Protein AF-A0A7S4MBJ9-F1 (afdb_monomer_lite)

Organism: NCBI:txid1487602

pLDDT: mean 71.85, std 13.52, range [35.34, 87.56]

Foldseek 3Di:
DPPVLVVVDPDPLRSVCVVCVVDDSPPPCPPPPPPLVQLVDLVSLLVLVVVLCVVVVPPAPVCVLVDDPVNCVVSVCVSNCVVDPHPVRSVCSNCVVHDDPQQQHLDHPDCQLVDLVSVLVNVVVVCVVQVPDALLSCLVDDPVNCVNSNCVVVCVVAPHPLRSCCVSCVVHDNDPVVSPDD

Secondary structure (DSSP, 8-state):
-TTTGGGSSSSHHHHHHHH-TTS--TT--------TTGGGSHHHHHHHHHHHHHHHT--SGGGGGG--HHHHHHTT-HHHHTTSSSHHHHHHHH-TTS---GGG-SSPPTTGGGSHHHHHHHHHHHHHHTT--STTGGGG--HHHHIIIIIHHHHTTSSSHHHHHHHH-TTS---SSGGG--

Radius of gyration: 25.6 Å; chains: 1; bounding box: 44×42×81 Å

Sequence (182 aa):
GGGCILQQYSSLASALQSIYPEHSWEQVSIRTRTPSEHWKDVGNQRALFDQIARKFQISDPQEWRQVTYKQLTDAGAWPVLKLYPSIFSCLERIYPEMDWDISTRSQVPKNYWKDPSNQRAFLDKFAMKYDIKEPCDWSSITYKQIATEGGQSILQQFPSLFAALRALYPKREWDVNTARSK

Structure (mmCIF, N/CA/C/O backbone):
data_AF-A0A7S4MBJ9-F1
#
_entry.id   AF-A0A7S4MBJ9-F1
#
loop_
_atom_site.group_PDB
_atom_site.id
_atom_site.type_symbol
_atom_site.label_atom_id
_atom_site.label_alt_id
_atom_site.label_comp_id
_atom_site.label_asym_id
_atom_site.label_entity_id
_atom_site.label_seq_id
_atom_site.pdbx_PDB_ins_code
_atom_site.Cartn_x
_atom_site.Cartn_y
_atom_site.Cartn_z
_atom_site.occupancy
_atom_site.B_iso_or_equiv
_atom_site.auth_seq_id
_atom_site.auth_comp_id
_atom_site.auth_asym_id
_atom_site.auth_atom_id
_atom_site.pdbx_PDB_model_num
ATOM 1 N N . GLY A 1 1 ? -4.972 11.865 47.812 1.00 37.75 1 GLY A N 1
ATOM 2 C CA . GLY A 1 1 ? -5.007 10.979 46.632 1.00 37.75 1 GLY A CA 1
ATOM 3 C C . GLY A 1 1 ? -6.442 10.824 46.174 1.00 37.75 1 GLY A C 1
ATOM 4 O O . GLY A 1 1 ? -7.270 10.435 46.982 1.00 37.75 1 GLY A O 1
ATOM 5 N N . GLY A 1 2 ? -6.756 11.176 44.924 1.00 41.03 2 GLY A N 1
ATOM 6 C CA . GLY A 1 2 ? -8.132 11.314 44.406 1.00 41.03 2 GLY A CA 1
ATOM 7 C C . GLY A 1 2 ? -8.909 10.016 44.131 1.00 41.03 2 GLY A C 1
ATOM 8 O O . GLY A 1 2 ? -9.934 10.065 43.464 1.00 41.03 2 GLY A O 1
ATOM 9 N N . GLY A 1 3 ? -8.441 8.861 44.617 1.00 43.78 3 GLY A N 1
ATOM 10 C CA . GLY A 1 3 ? -9.051 7.555 44.331 1.00 43.78 3 GLY A CA 1
ATOM 11 C C . GLY A 1 3 ? -10.359 7.273 45.080 1.00 43.78 3 GLY A C 1
ATOM 12 O O . GLY A 1 3 ? -11.212 6.570 44.549 1.00 43.78 3 GLY A O 1
ATOM 13 N N . CYS A 1 4 ? -10.561 7.842 46.275 1.00 53.56 4 CYS A N 1
ATOM 14 C CA . CYS A 1 4 ? -11.750 7.552 47.094 1.00 53.56 4 CYS A CA 1
ATOM 15 C C . CYS A 1 4 ? -13.027 8.259 46.612 1.00 53.56 4 CYS A C 1
ATOM 17 O O . CYS A 1 4 ? -14.122 7.764 46.853 1.00 53.56 4 CYS A O 1
ATOM 19 N N . ILE A 1 5 ? -12.906 9.389 45.905 1.00 53.16 5 ILE A N 1
ATOM 20 C CA . ILE A 1 5 ? -14.066 10.166 45.432 1.00 53.16 5 ILE A CA 1
ATOM 21 C C . ILE A 1 5 ? -14.786 9.426 44.294 1.00 53.16 5 ILE A C 1
ATOM 23 O O . ILE A 1 5 ? -16.006 9.473 44.200 1.00 53.16 5 ILE A O 1
ATOM 27 N N . LEU A 1 6 ? -14.058 8.659 43.478 1.00 50.09 6 LEU A N 1
ATOM 28 C CA . LEU A 1 6 ? -14.623 7.921 42.343 1.00 50.09 6 LEU A CA 1
ATOM 29 C C . LEU A 1 6 ? -15.368 6.633 42.730 1.00 50.09 6 LEU A C 1
ATOM 31 O O . LEU A 1 6 ? -15.978 6.025 41.860 1.00 50.09 6 LEU A O 1
ATOM 35 N N . GLN A 1 7 ? -15.349 6.211 44.001 1.00 57.22 7 GLN A N 1
ATOM 36 C CA . GLN A 1 7 ? -16.149 5.062 44.453 1.00 57.22 7 GLN A CA 1
ATOM 37 C C . GLN A 1 7 ? -17.605 5.417 44.786 1.00 57.22 7 GLN A C 1
ATOM 39 O O . GLN A 1 7 ? -18.440 4.520 44.849 1.00 57.22 7 GLN A O 1
ATOM 44 N N . GLN A 1 8 ? -17.921 6.700 44.988 1.00 55.59 8 GLN A N 1
ATOM 45 C CA . GLN A 1 8 ? -19.278 7.151 45.325 1.00 55.59 8 GLN A CA 1
ATOM 46 C C . GLN A 1 8 ? -20.132 7.503 44.099 1.00 55.59 8 GLN A C 1
ATOM 48 O O . GLN A 1 8 ? -21.339 7.685 44.231 1.00 55.59 8 GLN A O 1
ATOM 53 N N . TYR A 1 9 ? -19.532 7.578 42.908 1.00 53.91 9 TYR A N 1
ATOM 54 C CA . TYR A 1 9 ? -20.209 7.991 41.679 1.00 53.91 9 TYR A CA 1
ATOM 55 C C . TYR A 1 9 ? -20.035 6.930 40.589 1.00 53.91 9 TYR A C 1
ATOM 57 O O . TYR A 1 9 ? -18.943 6.409 40.382 1.00 53.91 9 TYR A O 1
ATOM 65 N N . SER A 1 10 ? -21.113 6.628 39.861 1.00 5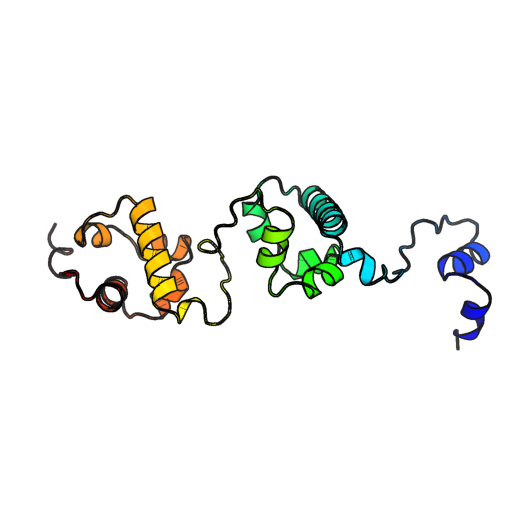4.06 10 SER A N 1
ATOM 66 C CA . SER A 1 10 ? -21.151 5.599 38.806 1.00 54.06 10 SER A CA 1
ATOM 67 C C . SER A 1 10 ? -20.276 5.925 37.589 1.00 54.06 10 SER A C 1
ATOM 69 O O . SER A 1 10 ? -19.926 5.040 36.810 1.00 54.06 10 SER A O 1
ATOM 71 N N . SER A 1 11 ? -19.905 7.194 37.415 1.00 60.00 11 SER A N 1
ATOM 72 C CA . SER A 1 11 ? -18.991 7.650 36.374 1.00 60.00 11 SER A CA 1
ATOM 73 C C . SER A 1 11 ? -18.326 8.967 36.769 1.00 60.00 11 SER A C 1
ATOM 75 O O . SER A 1 11 ? -18.852 9.736 37.576 1.00 60.00 11 SER A O 1
ATOM 77 N N . LEU A 1 12 ? -17.187 9.268 36.138 1.00 59.31 12 LEU A N 1
ATOM 78 C CA . LEU A 1 12 ? -16.514 10.562 36.283 1.00 59.31 12 LEU A CA 1
ATOM 79 C C . LEU A 1 12 ? -17.427 11.732 35.857 1.00 59.31 12 LEU A C 1
ATOM 81 O O . LEU A 1 12 ? -17.322 12.814 36.417 1.00 59.31 12 LEU A O 1
ATOM 85 N N . ALA A 1 13 ? -18.357 11.506 34.924 1.00 56.88 13 ALA A N 1
ATOM 86 C CA . ALA A 1 13 ? -19.292 12.523 34.439 1.00 56.88 13 ALA A CA 1
ATOM 87 C C . ALA A 1 13 ? -20.317 12.836 35.519 1.00 56.88 13 ALA A C 1
ATOM 89 O O . ALA A 1 13 ? -20.593 14.000 35.769 1.00 56.88 13 ALA A O 1
ATOM 90 N N . SER A 1 14 ? -20.799 11.809 36.223 1.00 60.12 14 SER A N 1
ATOM 91 C CA . SER A 1 14 ? -21.705 11.986 37.360 1.00 60.12 14 SER A CA 1
ATOM 92 C C . SER A 1 14 ? -21.029 12.756 38.498 1.00 60.12 14 SER A C 1
ATOM 94 O O . SER A 1 14 ? -21.646 13.634 39.091 1.00 60.12 14 SER A O 1
ATOM 96 N N . ALA A 1 15 ? -19.743 12.484 38.757 1.00 60.00 15 ALA A N 1
ATOM 97 C CA . ALA A 1 15 ? -18.962 13.212 39.758 1.00 60.00 15 ALA A CA 1
ATOM 98 C C . ALA A 1 15 ? -18.697 14.681 39.364 1.00 60.00 15 ALA A C 1
ATOM 100 O O . ALA A 1 15 ? -18.691 15.565 40.216 1.00 60.00 15 ALA A O 1
ATOM 101 N N . LEU A 1 16 ? -18.480 14.967 38.076 1.00 57.25 16 LEU A N 1
ATOM 102 C CA . LEU A 1 16 ? -18.282 16.337 37.585 1.00 57.25 16 LEU A CA 1
ATOM 103 C C . LEU A 1 16 ? -19.598 17.123 37.536 1.00 57.25 16 LEU A C 1
ATOM 105 O O . LEU A 1 16 ? -19.617 18.284 37.938 1.00 57.25 16 LEU A O 1
ATOM 109 N N . GLN A 1 17 ? -20.700 16.475 37.151 1.00 65.19 17 GLN A N 1
ATOM 110 C CA . GLN A 1 17 ? -22.044 17.055 37.168 1.00 65.19 17 GLN A CA 1
ATOM 111 C C . GLN A 1 17 ? -22.486 17.432 38.588 1.00 65.19 17 GLN A C 1
ATOM 113 O O . GLN A 1 17 ? -23.140 18.456 38.765 1.00 65.19 17 GLN A O 1
ATOM 118 N N . SER A 1 18 ? -22.107 16.653 39.609 1.00 60.34 18 SER A N 1
ATOM 119 C CA . SER A 1 18 ? -22.429 16.988 41.001 1.00 60.34 18 SER A CA 1
ATOM 120 C C . SER A 1 18 ? -21.626 18.171 41.548 1.00 60.34 18 SER A C 1
ATOM 122 O O . SER A 1 18 ? -22.100 18.855 42.448 1.00 60.34 18 SER A O 1
ATOM 124 N N . ILE A 1 19 ? -20.411 18.410 41.039 1.00 61.34 19 ILE A N 1
ATOM 125 C CA . ILE A 1 19 ? -19.534 19.499 41.510 1.00 61.34 19 ILE A CA 1
ATOM 126 C C . ILE A 1 19 ? -19.784 20.791 40.715 1.00 61.34 19 ILE A C 1
ATOM 128 O O . ILE A 1 19 ? -19.694 21.883 41.270 1.00 61.34 19 ILE A O 1
ATOM 132 N N . TYR A 1 20 ? -20.134 20.674 39.433 1.00 55.41 20 TYR A N 1
ATOM 133 C CA . TYR A 1 20 ? -20.372 21.802 38.533 1.00 55.41 20 TYR A CA 1
ATOM 134 C C . TYR A 1 20 ? -21.695 21.621 37.767 1.00 55.41 20 TYR A C 1
ATOM 136 O O . TYR A 1 20 ? -21.665 21.344 36.564 1.00 55.41 20 TYR A O 1
ATOM 144 N N . PRO A 1 21 ? -22.852 21.785 38.441 1.00 61.09 21 PRO A N 1
ATOM 145 C CA . PRO A 1 21 ? -24.173 21.546 37.853 1.00 61.09 21 PRO A CA 1
ATOM 146 C C . PRO A 1 21 ? -24.541 22.542 36.744 1.00 61.09 21 PRO A C 1
ATOM 148 O O . PRO A 1 21 ? -25.356 22.224 35.885 1.00 61.09 21 PRO A O 1
ATOM 151 N N . GLU A 1 22 ? -23.897 23.712 36.728 1.00 57.44 22 GLU A N 1
ATOM 152 C CA . GLU A 1 22 ? -24.077 24.773 35.725 1.00 57.44 22 GLU A CA 1
ATOM 153 C C . GLU A 1 22 ? -23.510 24.412 34.335 1.00 57.44 22 GLU A C 1
ATOM 155 O O . GLU A 1 22 ? -23.737 25.126 33.362 1.00 57.44 22 GLU A O 1
ATOM 160 N N . HIS A 1 23 ? -22.726 23.334 34.227 1.00 48.81 23 HIS A N 1
ATOM 161 C CA . HIS A 1 23 ? -22.137 22.865 32.969 1.00 48.81 23 HIS A CA 1
ATOM 162 C C . HIS A 1 23 ? -22.798 21.542 32.542 1.00 48.81 23 HIS A C 1
ATOM 164 O O . HIS A 1 23 ? -23.036 20.665 33.370 1.00 48.81 23 HIS A O 1
ATOM 170 N N . SER A 1 24 ? -23.098 21.385 31.245 1.00 53.44 24 SER A N 1
ATOM 171 C CA . SER A 1 24 ? -23.650 20.137 30.694 1.00 53.44 24 SER A CA 1
ATOM 172 C C . SER A 1 24 ? -22.518 19.156 30.393 1.00 53.44 24 SER A C 1
ATOM 174 O O . SER A 1 24 ? -21.766 19.327 29.429 1.00 53.44 24 SER A O 1
ATOM 176 N N . TRP A 1 25 ? -22.377 18.131 31.237 1.00 57.97 25 TRP A N 1
ATOM 177 C CA . TRP A 1 25 ? -21.309 17.132 31.135 1.00 57.97 25 TRP A CA 1
ATOM 178 C C . TRP A 1 25 ? -21.691 15.896 30.297 1.00 57.97 25 TRP A C 1
ATOM 180 O O . TRP A 1 25 ? -20.885 14.970 30.191 1.00 57.97 25 TRP A O 1
ATOM 190 N N . GLU A 1 26 ? -22.862 15.883 29.641 1.00 52.47 26 GLU A N 1
ATOM 191 C CA . GLU A 1 26 ? -23.327 14.766 28.790 1.00 52.47 26 GLU A CA 1
ATOM 192 C C . GLU A 1 26 ? -22.387 14.462 27.609 1.00 52.47 26 GLU A C 1
ATOM 194 O O . GLU A 1 26 ? -22.376 13.348 27.087 1.00 52.47 26 GLU A O 1
ATOM 199 N N . GLN A 1 27 ? -21.555 15.429 27.207 1.00 44.66 27 GLN A N 1
ATOM 200 C CA . GLN A 1 27 ? -20.615 15.283 26.091 1.00 44.66 27 GLN A CA 1
ATOM 201 C C . GLN A 1 27 ? -19.177 14.961 26.497 1.00 44.66 27 GLN A C 1
ATOM 203 O O . GLN A 1 27 ? -18.313 14.804 25.627 1.00 44.66 27 GLN A O 1
ATOM 208 N N . VAL A 1 28 ? -18.878 14.823 27.793 1.00 45.09 28 VAL A N 1
ATOM 209 C CA . VAL A 1 28 ? -17.558 14.322 28.171 1.00 45.09 28 VAL A CA 1
ATOM 210 C C . VAL A 1 28 ? -17.532 12.833 27.881 1.00 45.09 28 VAL A C 1
ATOM 212 O O . VAL A 1 28 ? -18.009 12.014 28.663 1.00 45.09 28 VAL A O 1
ATOM 215 N N . SER A 1 29 ? -16.956 12.499 26.723 1.00 43.88 29 SER A N 1
ATOM 216 C CA . SER A 1 29 ? -16.585 11.146 26.316 1.00 43.88 29 SER A CA 1
ATOM 217 C C . SER A 1 29 ? -15.545 10.580 27.284 1.00 43.88 29 SER A C 1
ATOM 219 O O . SER A 1 29 ? -14.354 10.436 27.006 1.00 43.88 29 SER A O 1
ATOM 221 N N . ILE A 1 30 ? -16.001 10.233 28.481 1.00 45.03 30 ILE A N 1
ATOM 222 C CA . ILE A 1 30 ? -15.293 9.293 29.328 1.00 45.03 30 ILE A CA 1
ATOM 223 C C . ILE A 1 30 ? -15.225 8.049 28.479 1.00 45.03 30 ILE A C 1
ATOM 225 O O . ILE A 1 30 ? -16.262 7.520 28.087 1.00 45.03 30 ILE A O 1
ATOM 229 N N . ARG A 1 31 ? -14.000 7.658 28.129 1.00 44.50 31 ARG A N 1
ATOM 230 C CA . ARG A 1 31 ? -13.670 6.464 27.358 1.00 44.50 31 ARG A CA 1
ATOM 231 C C . ARG A 1 31 ? -14.229 5.237 28.077 1.00 44.50 31 ARG A C 1
ATOM 233 O O . ARG A 1 31 ? -13.500 4.510 28.750 1.00 44.50 31 ARG A O 1
ATOM 240 N N . THR A 1 32 ? -15.531 5.017 27.969 1.00 45.22 32 THR A N 1
ATOM 241 C CA . THR A 1 32 ? -16.176 3.763 28.292 1.00 45.22 32 THR A CA 1
ATOM 242 C C . THR A 1 32 ? -15.569 2.788 27.305 1.00 45.22 32 THR A C 1
ATOM 244 O O . THR A 1 32 ? -15.691 2.930 26.091 1.00 45.22 32 THR A O 1
ATOM 247 N N . ARG A 1 33 ? -14.764 1.861 27.824 1.00 48.53 33 ARG A N 1
ATOM 248 C CA . ARG A 1 33 ? -14.229 0.753 27.038 1.00 48.53 33 ARG A CA 1
ATOM 249 C C . ARG A 1 33 ? -15.429 0.052 26.411 1.00 48.53 33 ARG A C 1
ATOM 251 O O . ARG A 1 33 ? -16.114 -0.696 27.102 1.00 48.53 33 ARG A O 1
ATOM 258 N N . THR A 1 34 ? -15.696 0.316 25.133 1.00 56.34 34 THR A N 1
ATOM 259 C CA . THR A 1 34 ? -16.685 -0.442 24.374 1.00 56.34 34 THR A CA 1
ATOM 260 C C . THR A 1 34 ? -16.322 -1.921 24.536 1.00 56.34 34 THR A C 1
ATOM 262 O O . THR A 1 34 ? -15.147 -2.261 24.338 1.00 56.34 34 THR A O 1
ATOM 265 N N . PRO A 1 35 ? -17.259 -2.788 24.963 1.00 56.06 35 PRO A N 1
ATOM 266 C CA . PRO A 1 35 ? -16.959 -4.187 25.233 1.00 56.06 35 PRO A CA 1
ATOM 267 C C . PRO A 1 35 ? -16.263 -4.828 24.032 1.00 56.06 35 PRO A C 1
ATOM 269 O O . PRO A 1 35 ? -16.675 -4.618 22.895 1.00 56.06 35 PRO A O 1
ATOM 272 N N . SER A 1 36 ? -15.214 -5.620 24.269 1.00 55.72 36 SER A N 1
ATOM 273 C CA . SER A 1 36 ? -14.428 -6.239 23.188 1.00 55.72 36 SER A CA 1
ATOM 274 C C . SER A 1 36 ? -15.275 -7.094 22.234 1.00 55.72 36 SER A C 1
ATOM 276 O O . SER A 1 36 ? -14.882 -7.286 21.088 1.00 55.72 36 SER A O 1
ATOM 278 N N . GLU A 1 37 ? -16.412 -7.608 22.707 1.00 64.94 37 GLU A N 1
ATOM 279 C CA . GLU A 1 37 ? -17.396 -8.378 21.935 1.00 64.94 37 GLU A CA 1
ATOM 280 C C . GLU A 1 37 ? -18.109 -7.524 20.875 1.00 64.94 37 GLU A C 1
ATOM 282 O O . GLU A 1 37 ? -18.404 -8.015 19.792 1.00 64.94 37 GLU A O 1
ATOM 287 N N . HIS A 1 38 ? -18.326 -6.232 21.145 1.00 67.31 38 HIS A N 1
ATOM 288 C CA . HIS A 1 38 ? -19.068 -5.323 20.266 1.00 67.31 38 HIS A CA 1
ATOM 289 C C . HIS A 1 38 ? -18.425 -5.193 18.878 1.00 67.31 38 HIS A C 1
ATOM 291 O O . HIS A 1 38 ? -19.120 -5.118 17.868 1.00 67.31 38 HIS A O 1
ATOM 297 N N . TRP A 1 39 ? -17.090 -5.223 18.831 1.00 68.62 39 TRP A N 1
ATOM 298 C CA . TRP A 1 39 ? -16.309 -5.103 17.600 1.00 68.62 39 TRP A CA 1
ATOM 299 C C . TRP A 1 39 ? -16.100 -6.430 16.868 1.00 68.62 39 TRP A C 1
ATOM 301 O O . TRP A 1 39 ? -15.481 -6.427 15.810 1.00 68.62 39 TRP A O 1
ATOM 311 N N . LYS A 1 40 ? -16.593 -7.560 17.395 1.00 72.31 40 LYS A N 1
ATOM 312 C CA . LYS A 1 40 ? -16.593 -8.836 16.658 1.00 72.31 40 LYS A CA 1
ATOM 313 C C . LYS A 1 40 ? -17.649 -8.860 15.550 1.00 72.31 40 LYS A C 1
ATOM 315 O O . LYS A 1 40 ? -17.498 -9.613 14.593 1.00 72.31 40 LYS A O 1
ATOM 320 N N . ASP A 1 41 ? -18.693 -8.045 15.679 1.00 74.06 41 ASP A N 1
ATOM 321 C CA . ASP A 1 41 ? -19.746 -7.907 14.679 1.00 74.06 41 ASP A CA 1
ATOM 322 C C . ASP A 1 41 ? -19.294 -6.982 13.537 1.00 74.06 41 ASP A C 1
ATOM 324 O O . ASP A 1 41 ? -18.963 -5.813 13.756 1.00 74.06 41 ASP A O 1
ATOM 328 N N . VAL A 1 42 ? -19.303 -7.504 12.309 1.00 78.00 42 VAL A N 1
ATOM 329 C CA . VAL A 1 42 ? -18.907 -6.771 11.096 1.00 78.00 42 VAL A CA 1
ATOM 330 C C . VAL A 1 42 ? -19.843 -5.588 10.816 1.00 78.00 42 VAL A C 1
ATOM 332 O O . VAL A 1 42 ? -19.391 -4.565 10.309 1.00 78.00 42 VAL A O 1
ATOM 335 N N . GLY A 1 43 ? -21.122 -5.664 11.195 1.00 73.19 43 GLY A N 1
ATOM 336 C CA . GLY A 1 43 ? -22.073 -4.561 11.058 1.00 73.19 43 GLY A CA 1
ATOM 337 C C . GLY A 1 43 ? -21.690 -3.346 11.906 1.00 73.19 43 GLY A C 1
ATOM 338 O O . GLY A 1 43 ? -21.725 -2.215 11.422 1.00 73.19 43 GLY A O 1
ATOM 339 N N . ASN A 1 44 ? -21.221 -3.571 13.137 1.00 74.75 44 ASN A N 1
ATOM 340 C CA . ASN A 1 44 ? -20.740 -2.493 14.010 1.00 74.75 44 ASN A CA 1
ATOM 341 C C . ASN A 1 44 ? -19.425 -1.894 13.497 1.00 74.75 44 ASN A C 1
ATOM 343 O O . ASN A 1 44 ? -19.220 -0.681 13.558 1.00 74.75 44 ASN A O 1
ATOM 347 N N . GLN A 1 45 ? -18.540 -2.734 12.952 1.00 81.69 45 GLN A N 1
ATOM 348 C CA . GLN A 1 45 ? -17.322 -2.263 12.293 1.00 81.69 45 GLN A CA 1
ATOM 349 C C . GLN A 1 45 ? -17.657 -1.382 11.084 1.00 81.69 45 GLN A C 1
ATOM 351 O O . GLN A 1 45 ? -17.078 -0.307 10.934 1.00 81.69 45 GLN A O 1
ATOM 356 N N . ARG A 1 46 ? -18.631 -1.798 10.264 1.00 81.44 46 ARG A N 1
ATOM 357 C CA . ARG A 1 46 ? -19.106 -1.034 9.108 1.00 81.44 46 ARG A CA 1
ATOM 358 C C . ARG A 1 46 ? -19.683 0.313 9.508 1.00 81.44 46 ARG A C 1
ATOM 360 O O . ARG A 1 46 ? -19.268 1.319 8.953 1.00 81.44 46 ARG A O 1
ATOM 367 N N . ALA A 1 47 ? -20.538 0.361 10.527 1.00 76.38 47 ALA A N 1
ATOM 368 C CA . ALA A 1 47 ? -21.100 1.618 11.019 1.00 76.38 47 ALA A CA 1
ATOM 369 C C . ALA A 1 47 ? -20.016 2.614 11.480 1.00 76.38 47 ALA A C 1
ATOM 371 O O . ALA A 1 47 ? -20.103 3.810 11.189 1.00 76.38 47 ALA A O 1
ATOM 372 N N . LEU A 1 48 ? -18.967 2.127 12.156 1.00 80.50 48 LEU A N 1
ATOM 373 C CA . LEU A 1 48 ? -17.826 2.957 12.545 1.00 80.50 48 LEU A CA 1
ATOM 374 C C . LEU A 1 48 ? -17.060 3.472 11.320 1.00 80.50 48 LEU A C 1
ATOM 376 O O . LEU A 1 48 ? -16.750 4.660 11.244 1.00 80.50 48 LEU A O 1
ATOM 380 N N . PHE A 1 49 ? -16.754 2.599 10.360 1.00 82.00 49 PHE A N 1
ATOM 381 C CA . PHE A 1 49 ? -16.032 2.992 9.151 1.00 82.00 49 PHE A CA 1
ATOM 382 C C . PHE A 1 49 ? -16.862 3.920 8.251 1.00 82.00 49 PHE A C 1
ATOM 384 O O . PHE A 1 49 ? -16.298 4.860 7.705 1.00 82.00 49 PHE A O 1
ATOM 391 N N . ASP A 1 50 ? -18.187 3.781 8.204 1.00 80.31 50 ASP A N 1
ATOM 392 C CA . ASP A 1 50 ? -19.084 4.719 7.518 1.00 80.31 50 ASP A CA 1
ATOM 393 C C . ASP A 1 50 ? -19.074 6.101 8.193 1.00 80.31 50 ASP A C 1
ATOM 395 O O . ASP A 1 50 ? -19.076 7.138 7.524 1.00 80.31 50 ASP A O 1
ATOM 399 N N . GLN A 1 51 ? -19.015 6.151 9.528 1.00 77.44 51 GLN A N 1
ATOM 400 C CA . GLN A 1 51 ? -18.870 7.410 10.263 1.00 77.44 51 GLN A CA 1
ATOM 401 C C . GLN A 1 51 ? -17.514 8.072 9.978 1.00 77.44 51 GLN A C 1
ATOM 403 O O . GLN A 1 51 ? -17.441 9.289 9.785 1.00 77.44 51 GLN A O 1
ATOM 408 N N . ILE A 1 52 ? -16.444 7.276 9.933 1.00 81.88 52 ILE A N 1
ATOM 409 C CA . ILE A 1 52 ? -15.099 7.733 9.572 1.00 81.88 52 ILE A CA 1
ATOM 410 C C . ILE A 1 52 ? -15.097 8.246 8.129 1.00 81.88 52 ILE A C 1
ATOM 412 O O . ILE A 1 52 ? -14.617 9.354 7.895 1.00 81.88 52 ILE A O 1
ATOM 416 N N . ALA A 1 53 ? -15.703 7.517 7.191 1.00 82.62 53 ALA A N 1
ATOM 417 C CA . ALA A 1 53 ? -15.822 7.924 5.796 1.00 82.62 53 ALA A CA 1
ATOM 418 C C . ALA A 1 53 ? -16.489 9.296 5.678 1.00 82.62 53 ALA A C 1
ATOM 420 O O . ALA A 1 53 ? -15.926 10.205 5.078 1.00 82.62 53 ALA A O 1
ATOM 421 N N . ARG A 1 54 ? -17.625 9.501 6.359 1.00 78.50 54 ARG A N 1
ATOM 422 C CA . ARG A 1 54 ? -18.315 10.802 6.398 1.00 78.50 54 ARG A CA 1
ATOM 423 C C . ARG A 1 54 ? -17.442 11.912 6.979 1.00 78.50 54 ARG A C 1
ATOM 425 O O . ARG A 1 54 ? -17.437 13.020 6.453 1.00 78.50 54 ARG A O 1
ATOM 432 N N . LYS A 1 55 ? -16.695 11.626 8.049 1.00 77.56 55 LYS A N 1
ATOM 433 C CA . LYS A 1 55 ? -15.813 12.604 8.705 1.00 77.56 55 LYS A CA 1
ATOM 434 C C . LYS A 1 55 ? -14.656 13.042 7.806 1.00 77.56 55 LYS A C 1
ATOM 436 O O . LYS A 1 55 ? -14.279 14.209 7.837 1.00 77.56 55 LYS A O 1
ATOM 441 N N . PHE A 1 56 ? -14.104 12.117 7.027 1.00 76.19 56 PHE A N 1
ATOM 442 C CA . PHE A 1 56 ? -13.013 12.382 6.088 1.00 76.19 56 PHE A CA 1
ATOM 443 C C . PHE A 1 56 ? -13.500 12.689 4.663 1.00 76.19 56 PHE A C 1
ATOM 445 O O . PHE A 1 56 ? -12.670 12.857 3.779 1.00 76.19 56 PHE A O 1
ATOM 452 N N . GLN A 1 57 ? -14.821 12.792 4.455 1.00 80.94 57 GLN A N 1
ATOM 453 C CA . GLN A 1 57 ? -15.467 13.004 3.152 1.00 80.94 57 GLN A CA 1
ATOM 454 C C . GLN A 1 57 ? -15.053 11.973 2.089 1.00 80.94 57 GLN A C 1
ATOM 456 O O . GLN A 1 57 ? -15.007 12.275 0.901 1.00 80.94 57 GLN A O 1
ATOM 461 N N . ILE A 1 58 ? -14.785 10.745 2.533 1.00 78.25 58 ILE A N 1
ATOM 462 C CA . ILE A 1 58 ? -14.377 9.639 1.676 1.00 78.25 58 ILE A CA 1
ATOM 463 C C . ILE A 1 58 ? -15.604 9.119 0.943 1.00 78.25 58 ILE A C 1
ATOM 465 O O . ILE A 1 58 ? -16.521 8.580 1.568 1.00 78.25 58 ILE A O 1
ATOM 469 N N . SER A 1 59 ? -15.612 9.296 -0.372 1.00 72.81 59 SER A N 1
ATOM 470 C CA . SER A 1 59 ? -16.703 8.842 -1.243 1.00 72.81 59 SER A CA 1
ATOM 471 C C . SER A 1 59 ? -16.286 7.650 -2.102 1.00 72.81 59 SER A C 1
ATOM 473 O O . SER A 1 59 ? -17.137 6.862 -2.512 1.00 72.81 59 SER A O 1
ATOM 475 N N . ASP A 1 60 ? -14.981 7.495 -2.337 1.00 72.12 60 ASP A N 1
ATOM 476 C CA . ASP A 1 60 ? -14.414 6.441 -3.173 1.00 72.12 60 ASP A CA 1
ATOM 477 C C . ASP A 1 60 ? -13.561 5.456 -2.336 1.00 72.12 60 ASP A C 1
ATOM 479 O O . ASP A 1 60 ? -12.780 5.884 -1.477 1.00 72.12 60 ASP A O 1
ATOM 483 N N . PRO A 1 61 ? -13.654 4.128 -2.566 1.00 68.56 61 PRO A N 1
ATOM 484 C CA . PRO A 1 61 ? -12.836 3.136 -1.856 1.00 68.56 61 PRO A CA 1
ATOM 485 C C . PRO A 1 61 ? -11.331 3.414 -1.964 1.00 68.56 61 PRO A C 1
ATOM 487 O O . PRO A 1 61 ? -10.554 3.153 -1.045 1.00 68.56 61 PRO A O 1
ATOM 490 N N . GLN A 1 62 ? -10.907 3.996 -3.079 1.00 68.25 62 GLN A N 1
ATOM 491 C CA . GLN A 1 62 ? -9.529 4.340 -3.362 1.00 68.25 62 GLN A CA 1
ATOM 492 C C . GLN A 1 62 ? -9.005 5.507 -2.513 1.00 68.25 62 GLN A C 1
ATOM 494 O O . GLN A 1 62 ? -7.787 5.631 -2.352 1.00 68.25 62 GLN A O 1
ATOM 499 N N . GLU A 1 63 ? -9.875 6.346 -1.948 1.00 75.56 63 GLU A N 1
ATOM 500 C CA . GLU A 1 63 ? -9.491 7.451 -1.057 1.00 75.56 63 GLU A CA 1
ATOM 501 C C . GLU A 1 63 ? -9.091 6.954 0.335 1.00 75.56 63 GLU A C 1
ATOM 503 O O . GLU A 1 63 ? -8.233 7.560 0.980 1.00 75.56 63 GLU A O 1
ATOM 508 N N . TRP A 1 64 ? -9.574 5.778 0.760 1.00 78.44 64 TRP A N 1
ATOM 509 C CA . TRP A 1 64 ? -9.088 5.121 1.980 1.00 78.44 64 TRP A CA 1
ATOM 510 C C . TRP A 1 64 ? -7.580 4.850 1.949 1.00 78.44 64 TRP A C 1
ATOM 512 O O . TRP A 1 64 ? -6.952 4.749 3.002 1.00 78.44 64 TRP A O 1
ATOM 522 N N . ARG A 1 65 ? -6.968 4.792 0.757 1.00 69.75 65 ARG A N 1
ATOM 523 C CA . ARG A 1 65 ? -5.510 4.663 0.591 1.00 69.75 65 ARG A CA 1
ATOM 524 C C . ARG A 1 65 ? -4.742 5.878 1.112 1.00 69.75 65 ARG A C 1
ATOM 526 O O . ARG A 1 65 ? -3.571 5.743 1.461 1.00 69.75 65 ARG A O 1
ATOM 533 N N . GLN A 1 66 ? -5.374 7.049 1.146 1.00 70.94 66 GLN A N 1
ATOM 534 C CA . GLN A 1 66 ? -4.768 8.283 1.649 1.00 70.94 66 GLN A CA 1
ATOM 535 C C . GLN A 1 66 ? -4.880 8.394 3.173 1.00 70.94 66 GLN A C 1
ATOM 537 O O . GLN A 1 66 ? -4.145 9.162 3.795 1.00 70.94 66 GLN A O 1
ATOM 542 N N . VAL A 1 67 ? -5.769 7.608 3.788 1.00 78.56 67 VAL A N 1
ATOM 543 C CA . VAL A 1 67 ? -5.970 7.618 5.232 1.00 78.56 67 VAL A CA 1
ATOM 544 C C . VAL A 1 67 ? -4.850 6.841 5.912 1.00 78.56 67 VAL A C 1
ATOM 546 O O . VAL A 1 67 ? -4.636 5.647 5.697 1.00 78.56 67 VAL A O 1
ATOM 549 N N . THR A 1 68 ? -4.124 7.529 6.781 1.00 76.56 68 THR A N 1
ATOM 550 C CA . THR A 1 68 ? -3.040 6.933 7.559 1.00 76.56 68 THR A CA 1
ATOM 551 C C . THR A 1 68 ? -3.572 6.141 8.752 1.00 76.56 68 THR A C 1
ATOM 553 O O . THR A 1 68 ? -4.612 6.456 9.332 1.00 76.56 68 THR A O 1
ATOM 556 N N . TYR A 1 69 ? -2.795 5.150 9.201 1.00 75.12 69 TYR A N 1
ATOM 557 C CA . TYR A 1 69 ? -3.098 4.384 10.417 1.00 75.12 69 TYR A CA 1
ATOM 558 C C . TYR A 1 69 ? -3.359 5.295 11.626 1.00 75.12 69 TYR A C 1
ATOM 560 O O . TYR A 1 69 ? -4.285 5.054 12.395 1.00 75.12 69 TYR A O 1
ATOM 568 N N . LYS A 1 70 ? -2.585 6.382 11.753 1.00 74.38 70 LYS A N 1
ATOM 569 C CA . LYS A 1 70 ? -2.742 7.365 12.828 1.00 74.38 70 LYS A CA 1
ATOM 570 C C . LYS A 1 70 ? -4.103 8.070 12.775 1.00 74.38 70 LYS A C 1
ATOM 572 O O . LYS A 1 70 ? -4.769 8.167 13.799 1.00 74.38 70 LYS A O 1
ATOM 577 N N . GLN A 1 71 ? -4.548 8.497 11.592 1.00 75.56 71 GLN A N 1
ATOM 578 C CA . GLN A 1 71 ? -5.864 9.128 11.423 1.00 75.56 71 GLN A CA 1
ATOM 579 C C . GLN A 1 71 ? -7.007 8.185 11.818 1.00 75.56 71 GLN A C 1
ATOM 581 O O . GLN A 1 71 ? -7.962 8.619 12.457 1.00 75.56 71 GLN A O 1
ATOM 586 N N . LEU A 1 72 ? -6.890 6.892 11.505 1.00 79.50 72 LEU A N 1
ATOM 587 C CA . LEU A 1 72 ? -7.878 5.891 11.911 1.00 79.50 72 LEU A CA 1
ATOM 588 C C . LEU A 1 72 ? -7.879 5.659 13.426 1.00 79.50 72 LEU A C 1
ATOM 590 O O . LEU A 1 72 ? -8.945 5.575 14.035 1.00 79.50 72 LEU A O 1
ATOM 594 N N . THR A 1 73 ? -6.705 5.584 14.061 1.00 74.81 73 THR A N 1
ATOM 595 C CA . THR A 1 73 ? -6.629 5.447 15.522 1.00 74.81 73 THR A CA 1
ATOM 596 C C . THR A 1 73 ? -7.159 6.681 16.244 1.00 74.81 73 THR A C 1
ATOM 598 O O . THR A 1 73 ? -7.881 6.530 17.228 1.00 74.81 73 THR A O 1
ATOM 601 N N . ASP A 1 74 ? -6.878 7.879 15.725 1.00 74.75 74 ASP A N 1
ATOM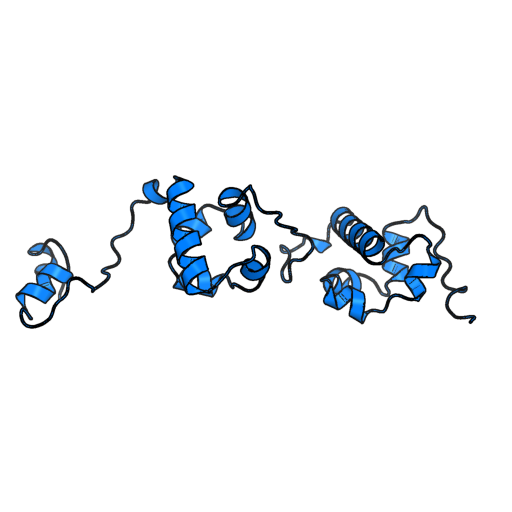 602 C CA . ASP A 1 74 ? -7.388 9.148 16.260 1.00 74.75 74 ASP A CA 1
ATOM 603 C C . ASP A 1 74 ? -8.912 9.266 16.071 1.00 74.75 74 ASP A C 1
ATOM 605 O O . ASP A 1 74 ? -9.600 9.899 16.871 1.00 74.75 74 ASP A O 1
ATOM 609 N N . ALA A 1 75 ? -9.463 8.605 15.047 1.00 72.56 75 ALA A N 1
ATOM 610 C CA . ALA A 1 75 ? -10.899 8.491 14.810 1.00 72.56 75 ALA A CA 1
ATOM 611 C C . ALA A 1 75 ? -11.581 7.351 15.595 1.00 72.56 75 ALA A C 1
ATOM 613 O O . ALA A 1 75 ? -12.781 7.144 15.440 1.00 72.56 75 ALA A O 1
ATOM 614 N N . GLY A 1 76 ? -10.850 6.628 16.451 1.00 74.69 76 GLY A N 1
ATOM 615 C CA . GLY A 1 76 ? -11.415 5.588 17.316 1.00 74.69 76 GLY A CA 1
ATOM 616 C C . GLY A 1 76 ? -11.473 4.186 16.702 1.00 74.69 76 GLY A C 1
ATOM 617 O O . GLY A 1 76 ? -12.004 3.280 17.337 1.00 74.69 76 GLY A O 1
ATOM 618 N N . ALA A 1 77 ? -10.875 3.958 15.527 1.00 80.94 77 ALA A N 1
ATOM 619 C CA . ALA A 1 77 ? -10.863 2.648 14.864 1.00 80.94 77 ALA A CA 1
ATOM 620 C C . ALA A 1 77 ? -9.898 1.628 15.490 1.00 80.94 77 ALA A C 1
ATOM 622 O O . ALA A 1 77 ? -9.877 0.472 15.076 1.00 80.94 77 ALA A O 1
ATOM 623 N N . TRP A 1 78 ? -9.099 2.020 16.490 1.00 81.12 78 TRP A N 1
ATOM 624 C CA . TRP A 1 78 ? -8.095 1.146 17.112 1.00 81.12 78 TRP A CA 1
ATOM 625 C C . TRP A 1 78 ? -8.624 -0.239 17.550 1.00 81.12 78 TRP A C 1
ATOM 627 O O . TRP A 1 78 ? -7.953 -1.229 17.248 1.00 81.12 78 TRP A O 1
ATOM 637 N N . PRO A 1 79 ? -9.801 -0.367 18.207 1.00 77.44 79 PRO A N 1
ATOM 638 C CA . PRO A 1 79 ? -10.328 -1.670 18.615 1.00 77.44 79 PRO A CA 1
ATOM 639 C C . PRO A 1 79 ? -10.602 -2.600 17.433 1.00 77.44 79 PRO A C 1
ATOM 641 O O . PRO A 1 79 ? -10.342 -3.795 17.533 1.00 77.44 79 PRO A O 1
ATOM 644 N N . VAL A 1 80 ? -11.083 -2.044 16.317 1.00 79.44 80 V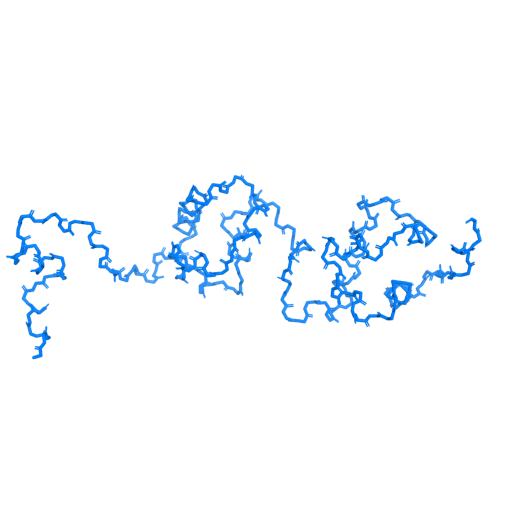AL A N 1
ATOM 645 C CA . VAL A 1 80 ? -11.368 -2.787 15.085 1.00 79.44 80 VAL A CA 1
ATOM 646 C C . VAL A 1 80 ? -10.068 -3.139 14.371 1.00 79.44 80 VAL A C 1
ATOM 648 O O . VAL A 1 80 ? -9.847 -4.298 14.043 1.00 79.44 80 VAL A O 1
ATOM 651 N N . LEU A 1 81 ? -9.155 -2.176 14.211 1.00 81.12 81 LEU A N 1
ATOM 652 C CA . LEU A 1 81 ? -7.870 -2.387 13.536 1.00 81.12 81 LEU A CA 1
ATOM 653 C C . LEU A 1 81 ? -7.025 -3.487 14.185 1.00 81.12 81 LEU A C 1
ATOM 655 O O . LEU A 1 81 ? -6.307 -4.190 13.484 1.00 81.12 81 LEU A O 1
ATOM 659 N N . LYS A 1 82 ? -7.130 -3.674 15.506 1.00 81.44 82 LYS A N 1
ATOM 660 C CA . LYS A 1 82 ? -6.429 -4.745 16.228 1.00 81.44 82 LYS A CA 1
ATOM 661 C C . LYS A 1 82 ? -6.904 -6.155 15.838 1.00 81.44 82 LYS A C 1
ATOM 663 O O . LYS A 1 82 ? -6.157 -7.111 16.029 1.00 81.44 82 LYS A O 1
ATOM 668 N N . LEU A 1 83 ? -8.126 -6.297 15.322 1.00 80.38 83 LEU A N 1
ATOM 669 C CA . LEU A 1 83 ? -8.699 -7.588 14.924 1.00 80.38 83 LEU A CA 1
ATOM 670 C C . LEU A 1 83 ? -8.184 -8.074 13.564 1.00 80.38 83 LEU A C 1
ATOM 672 O O . LEU A 1 83 ? -8.358 -9.246 13.237 1.00 80.38 83 LEU A O 1
ATOM 676 N N . TYR A 1 84 ? -7.543 -7.197 12.787 1.00 81.00 84 TYR A N 1
ATOM 677 C CA . TYR A 1 84 ? -7.110 -7.489 11.427 1.00 81.00 84 TYR A CA 1
ATOM 678 C C . TYR A 1 84 ? -5.593 -7.355 11.278 1.00 81.00 84 TYR A C 1
ATOM 680 O O . TYR A 1 84 ? -4.973 -6.494 11.901 1.00 81.00 84 TYR A O 1
ATOM 688 N N . PRO A 1 85 ? -4.968 -8.159 10.401 1.00 75.12 85 PRO A N 1
ATOM 689 C CA . PRO A 1 85 ? -3.537 -8.051 10.130 1.00 75.12 85 PRO A CA 1
ATOM 690 C C . PRO A 1 85 ? -3.172 -6.756 9.387 1.00 75.12 85 PRO A C 1
ATOM 692 O O . PRO A 1 85 ? -2.018 -6.333 9.411 1.00 75.12 85 PRO A O 1
ATOM 695 N N . SER A 1 86 ? -4.131 -6.119 8.702 1.00 78.56 86 SER A N 1
ATOM 696 C CA . SER A 1 86 ? -3.925 -4.835 8.029 1.00 78.56 86 SER A CA 1
ATOM 697 C C . SER A 1 86 ? -5.223 -4.033 7.889 1.00 78.56 86 SER A C 1
ATOM 699 O O . SER A 1 86 ? -6.309 -4.611 7.899 1.00 78.56 86 SER A O 1
ATOM 701 N N . ILE A 1 87 ? -5.106 -2.710 7.689 1.00 80.31 87 ILE A N 1
ATOM 702 C CA . ILE A 1 87 ? -6.249 -1.815 7.408 1.00 80.31 87 ILE A CA 1
ATOM 703 C C . ILE A 1 87 ? -7.048 -2.311 6.195 1.00 80.31 87 ILE A C 1
ATOM 705 O O . ILE A 1 87 ? -8.268 -2.325 6.227 1.00 80.31 87 ILE A O 1
ATOM 709 N N . PHE A 1 88 ? -6.378 -2.760 5.135 1.00 77.44 88 PHE A N 1
ATOM 710 C CA . PHE A 1 88 ? -7.063 -3.199 3.917 1.00 77.44 88 PHE A CA 1
ATOM 711 C C . PHE A 1 88 ? -7.784 -4.529 4.107 1.00 77.44 88 PHE A C 1
ATOM 713 O O . PHE A 1 88 ? -8.892 -4.672 3.626 1.00 77.44 88 PHE A O 1
ATOM 720 N N . SER A 1 89 ? -7.217 -5.458 4.879 1.00 79.25 89 SER A N 1
ATOM 721 C CA . SER A 1 89 ? -7.921 -6.696 5.248 1.00 79.25 89 SER A CA 1
ATOM 722 C C . SER A 1 89 ? -9.174 -6.410 6.086 1.00 79.25 89 SER A C 1
ATOM 724 O O . SER A 1 89 ? -10.149 -7.151 6.020 1.00 79.25 89 SER A O 1
ATOM 726 N N . CYS A 1 90 ? -9.153 -5.329 6.874 1.00 84.56 90 CYS A N 1
ATOM 727 C CA . CYS A 1 90 ? -10.332 -4.825 7.573 1.00 84.56 90 CYS A CA 1
ATOM 728 C C . CYS A 1 90 ? -11.358 -4.256 6.580 1.00 84.56 90 CYS A C 1
ATOM 730 O O . CYS A 1 90 ? -12.525 -4.628 6.627 1.00 84.56 90 CYS A O 1
ATOM 732 N N . LEU A 1 91 ? -10.922 -3.391 5.662 1.00 83.12 91 LEU A N 1
ATOM 733 C CA . LEU A 1 91 ? -11.783 -2.751 4.664 1.00 83.12 91 LEU A CA 1
ATOM 734 C C . LEU A 1 91 ? -12.407 -3.752 3.683 1.00 83.12 91 LEU A C 1
ATOM 736 O O . LEU A 1 91 ? -13.599 -3.667 3.430 1.00 83.12 91 LEU A O 1
ATOM 740 N N . GLU A 1 92 ? -11.652 -4.746 3.219 1.00 83.38 92 GLU A N 1
ATOM 741 C CA . GLU A 1 92 ? -12.135 -5.851 2.376 1.00 83.38 92 GLU A CA 1
ATOM 742 C C . GLU A 1 92 ? -13.233 -6.659 3.077 1.00 83.38 92 GLU A C 1
ATOM 744 O O . GLU A 1 92 ? -14.190 -7.110 2.453 1.00 83.38 92 GLU A O 1
ATOM 749 N N . ARG A 1 93 ? -13.136 -6.812 4.404 1.00 82.88 93 ARG A N 1
ATOM 750 C CA . ARG A 1 93 ? -14.160 -7.504 5.191 1.00 82.88 93 ARG A CA 1
ATOM 751 C C . ARG A 1 93 ? -15.403 -6.648 5.434 1.00 82.88 93 ARG A C 1
ATOM 753 O O . ARG A 1 93 ? -16.497 -7.203 5.502 1.00 82.88 93 ARG A O 1
ATOM 760 N N . ILE A 1 94 ? -15.230 -5.341 5.616 1.00 83.56 94 ILE A N 1
ATOM 761 C CA . ILE A 1 94 ? -16.311 -4.386 5.903 1.00 83.56 94 ILE A CA 1
ATOM 762 C C . ILE A 1 94 ? -17.090 -4.016 4.630 1.00 83.56 94 ILE A C 1
ATOM 764 O O . ILE A 1 94 ? -18.318 -3.900 4.667 1.00 83.56 94 ILE A O 1
ATOM 768 N N . TYR A 1 95 ? -16.369 -3.871 3.520 1.00 83.12 95 TYR A N 1
ATOM 769 C CA . TYR A 1 95 ? -16.864 -3.494 2.200 1.00 83.12 95 TYR A CA 1
ATOM 770 C C . TYR A 1 95 ? -16.453 -4.545 1.151 1.00 83.12 95 TYR A C 1
ATOM 772 O O . TYR A 1 95 ? -15.653 -4.243 0.256 1.00 83.12 95 TYR A O 1
ATOM 780 N N . PRO A 1 96 ? -16.955 -5.791 1.252 1.00 80.12 96 PRO A N 1
ATOM 781 C CA . PRO A 1 96 ? -16.658 -6.846 0.280 1.00 80.12 96 PRO A CA 1
ATOM 782 C C . PRO A 1 96 ? -17.175 -6.527 -1.131 1.00 80.12 96 PRO A C 1
ATOM 784 O O . PRO A 1 96 ? -16.718 -7.118 -2.103 1.00 80.12 96 PRO A O 1
ATOM 787 N N . GLU A 1 97 ? -18.129 -5.604 -1.252 1.00 77.12 97 GLU A N 1
ATOM 788 C CA . GLU A 1 97 ? -18.672 -5.124 -2.523 1.00 77.12 97 GLU A CA 1
ATOM 789 C C . GLU A 1 97 ? -17.729 -4.191 -3.304 1.00 77.12 97 GLU A C 1
ATOM 791 O O . GLU A 1 97 ? -18.011 -3.873 -4.458 1.00 77.12 97 GLU A O 1
ATOM 796 N N . MET A 1 98 ? -16.635 -3.728 -2.692 1.00 76.25 98 MET A N 1
ATOM 797 C CA . MET A 1 98 ? -15.693 -2.788 -3.303 1.00 76.25 98 MET A CA 1
ATOM 798 C C . MET A 1 98 ? -14.431 -3.506 -3.792 1.00 76.25 98 MET A C 1
ATOM 800 O O . MET A 1 98 ? -13.912 -4.391 -3.114 1.00 76.25 98 MET A O 1
ATOM 804 N N . ASP A 1 99 ? -13.905 -3.097 -4.950 1.00 68.81 99 ASP A N 1
ATOM 805 C CA . ASP A 1 99 ? -12.655 -3.647 -5.484 1.00 68.81 99 ASP A CA 1
ATOM 806 C C . ASP A 1 99 ? -11.439 -2.978 -4.824 1.00 68.81 99 ASP A C 1
ATOM 808 O O . ASP A 1 99 ? -11.066 -1.832 -5.108 1.00 68.81 99 ASP A O 1
ATOM 812 N N . TRP A 1 100 ? -10.828 -3.708 -3.897 1.00 71.25 100 TRP A N 1
ATOM 813 C CA . TRP A 1 100 ? -9.633 -3.291 -3.180 1.00 71.25 100 TRP A CA 1
ATOM 814 C C . TRP A 1 100 ? -8.382 -3.744 -3.946 1.00 71.25 100 TRP A C 1
ATOM 816 O O . TRP A 1 100 ? -7.751 -4.733 -3.576 1.00 71.25 100 TRP A O 1
ATOM 826 N N . ASP A 1 101 ? -7.971 -3.028 -5.001 1.00 61.72 101 ASP A N 1
ATOM 827 C CA . ASP A 1 101 ? -6.748 -3.391 -5.733 1.00 61.72 101 ASP A CA 1
ATOM 828 C C . ASP A 1 101 ? -5.470 -3.110 -4.910 1.00 61.72 101 ASP A C 1
ATOM 830 O O . ASP A 1 101 ? -4.869 -2.031 -4.949 1.00 61.72 101 ASP A O 1
ATOM 834 N N . ILE A 1 102 ? -5.015 -4.138 -4.188 1.00 58.56 102 ILE A N 1
ATOM 835 C CA . ILE A 1 102 ? -3.810 -4.173 -3.340 1.00 58.56 102 ILE A CA 1
ATOM 836 C C . ILE A 1 102 ? -2.537 -3.775 -4.109 1.00 58.56 102 ILE A C 1
ATOM 838 O O . ILE A 1 102 ? -1.586 -3.286 -3.492 1.00 58.56 102 ILE A O 1
ATOM 842 N N . SER A 1 103 ? -2.500 -3.949 -5.436 1.00 51.25 103 SER A N 1
ATOM 843 C CA . SER A 1 103 ? -1.314 -3.647 -6.252 1.00 51.25 103 SER A CA 1
ATOM 844 C C . SER A 1 103 ? -1.033 -2.149 -6.402 1.00 51.25 103 SER A C 1
ATOM 846 O O . SER A 1 103 ? 0.073 -1.766 -6.767 1.00 51.25 103 SER A O 1
ATOM 848 N N . THR A 1 104 ? -1.995 -1.300 -6.034 1.00 50.75 104 THR A N 1
ATOM 849 C CA . THR A 1 104 ? -1.887 0.165 -6.092 1.00 50.75 104 THR A CA 1
ATOM 850 C C . THR A 1 104 ? -1.451 0.810 -4.767 1.00 50.75 104 THR A C 1
ATOM 852 O O . THR A 1 104 ? -1.485 2.033 -4.614 1.00 50.75 104 THR A O 1
ATOM 855 N N . ARG A 1 105 ? -1.071 0.010 -3.761 1.00 55.25 105 ARG A N 1
ATOM 856 C CA . ARG A 1 105 ? -0.669 0.517 -2.438 1.00 55.25 105 ARG A CA 1
ATOM 857 C C . ARG A 1 105 ? 0.613 1.347 -2.532 1.00 55.25 105 ARG A C 1
ATOM 859 O O . ARG A 1 105 ? 1.640 0.864 -2.994 1.00 55.25 105 ARG A O 1
ATOM 866 N N . SER A 1 106 ? 0.593 2.543 -1.941 1.00 52.38 106 SER A N 1
ATOM 867 C CA . SER A 1 106 ? 1.804 3.336 -1.670 1.00 52.38 106 SER A CA 1
ATOM 868 C C . SER A 1 106 ? 2.729 2.670 -0.638 1.00 52.38 106 SER A C 1
ATOM 870 O O . SER A 1 106 ? 3.933 2.919 -0.621 1.00 52.38 106 SER A O 1
ATOM 872 N N . GLN A 1 107 ? 2.177 1.805 0.222 1.00 54.28 107 GLN A N 1
ATOM 873 C CA . GLN A 1 107 ? 2.886 1.057 1.263 1.00 54.28 107 GLN A CA 1
ATOM 874 C C . GLN A 1 107 ? 2.434 -0.411 1.231 1.00 54.28 107 GLN A C 1
ATOM 876 O O . GLN A 1 107 ? 1.420 -0.790 1.823 1.00 54.28 107 GLN A O 1
ATOM 881 N N . VAL A 1 108 ? 3.174 -1.245 0.503 1.00 63.34 108 VAL A N 1
ATOM 882 C CA . VAL A 1 108 ? 3.000 -2.703 0.536 1.00 63.34 108 VAL A CA 1
ATOM 883 C C . VAL A 1 108 ? 3.619 -3.301 1.815 1.00 63.34 108 VAL A C 1
ATOM 885 O O . VAL A 1 108 ? 4.520 -2.690 2.398 1.00 63.34 108 VAL A O 1
ATOM 888 N N . PRO A 1 109 ? 3.182 -4.492 2.273 1.00 63.41 109 PRO A N 1
ATOM 889 C CA . PRO A 1 109 ? 3.779 -5.159 3.429 1.00 63.41 109 PRO A CA 1
ATOM 890 C C . PRO A 1 109 ? 5.303 -5.303 3.323 1.00 63.41 109 PRO A C 1
ATOM 892 O O . PRO A 1 109 ? 5.863 -5.468 2.235 1.00 63.41 109 PRO A O 1
ATOM 895 N N . LYS A 1 110 ? 5.992 -5.301 4.470 1.00 61.50 110 LYS A N 1
ATOM 896 C CA . LYS A 1 110 ? 7.442 -5.530 4.534 1.00 61.50 110 LYS A CA 1
ATOM 897 C C . LYS A 1 110 ? 7.747 -6.894 3.895 1.00 61.50 110 LYS A C 1
ATOM 899 O O . LYS A 1 110 ? 7.226 -7.903 4.354 1.00 61.50 110 LYS A O 1
ATOM 904 N N . ASN A 1 111 ? 8.582 -6.910 2.852 1.00 72.81 111 ASN A N 1
ATOM 905 C CA . ASN A 1 111 ? 8.910 -8.061 1.985 1.00 72.81 111 ASN A CA 1
ATOM 906 C C . ASN A 1 111 ? 7.920 -8.410 0.857 1.00 72.81 111 ASN A C 1
ATOM 908 O O . ASN A 1 111 ? 8.204 -9.350 0.124 1.00 72.81 111 ASN A O 1
ATOM 912 N N . TYR A 1 112 ? 6.828 -7.671 0.643 1.00 75.88 112 TYR A N 1
ATOM 913 C CA . TYR A 1 112 ? 5.884 -7.958 -0.451 1.00 75.88 112 TYR A CA 1
ATOM 914 C C . TYR A 1 112 ? 6.575 -8.035 -1.820 1.00 75.88 112 TYR A C 1
ATOM 916 O O . TYR A 1 112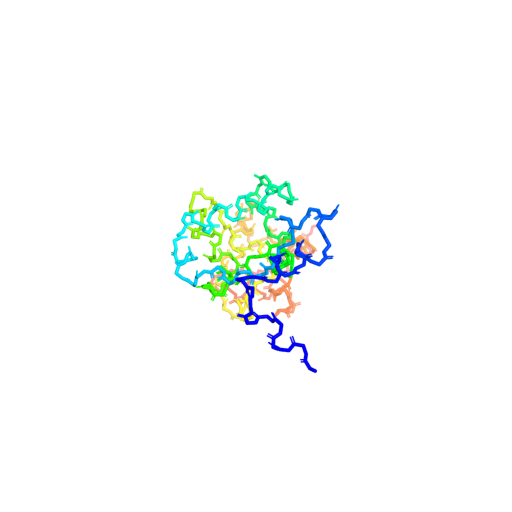 ? 6.385 -8.991 -2.569 1.00 75.88 112 TYR A O 1
ATOM 924 N N . TRP A 1 113 ? 7.467 -7.080 -2.094 1.00 82.19 113 TRP A N 1
ATOM 925 C CA . TRP A 1 113 ? 8.248 -7.045 -3.326 1.00 82.19 113 TRP A CA 1
ATOM 926 C C . TRP A 1 113 ? 9.425 -8.019 -3.362 1.00 82.19 113 TRP A C 1
ATOM 928 O O . TRP A 1 113 ? 10.110 -8.039 -4.373 1.00 82.19 113 TRP A O 1
ATOM 938 N N . LYS A 1 114 ? 9.697 -8.803 -2.308 1.00 81.31 114 LYS A N 1
ATOM 939 C CA . LYS A 1 114 ? 10.714 -9.869 -2.380 1.00 81.31 114 LYS A CA 1
ATOM 940 C C . LYS A 1 114 ? 10.205 -11.100 -3.123 1.00 81.31 114 LYS A C 1
ATOM 942 O O . LYS A 1 114 ? 11.017 -11.885 -3.597 1.00 81.31 114 LYS A O 1
ATOM 947 N N . ASP A 1 115 ? 8.888 -11.278 -3.207 1.00 82.50 115 ASP A N 1
ATOM 948 C CA . ASP A 1 115 ? 8.296 -12.378 -3.958 1.00 82.50 115 ASP A CA 1
ATOM 949 C C . ASP A 1 115 ? 8.266 -12.027 -5.458 1.00 82.50 115 ASP A C 1
ATOM 951 O O . ASP A 1 115 ? 7.585 -11.067 -5.846 1.00 82.50 115 ASP A O 1
ATOM 955 N N . PRO A 1 116 ? 8.974 -12.779 -6.322 1.00 82.81 116 PRO A N 1
ATOM 956 C CA . PRO A 1 116 ? 8.976 -12.534 -7.761 1.00 82.81 116 PRO A CA 1
ATOM 957 C C . PRO A 1 116 ? 7.585 -12.685 -8.392 1.00 82.81 116 PRO A C 1
ATOM 959 O O . PRO A 1 116 ? 7.338 -12.090 -9.437 1.00 82.81 116 PRO A O 1
ATOM 962 N N . SER A 1 117 ? 6.659 -13.420 -7.770 1.00 82.62 117 SER A N 1
ATOM 963 C CA . SER A 1 117 ? 5.275 -13.561 -8.242 1.00 82.62 117 SER A CA 1
ATOM 964 C C . SER A 1 117 ? 4.516 -12.237 -8.141 1.00 82.62 117 SER A C 1
ATOM 966 O O . SER A 1 117 ? 3.834 -11.846 -9.086 1.00 82.62 117 SER A O 1
ATOM 968 N N . ASN A 1 118 ? 4.706 -11.498 -7.042 1.00 83.50 118 ASN A N 1
ATOM 969 C CA . ASN A 1 118 ? 4.108 -10.172 -6.852 1.00 83.50 118 ASN A CA 1
ATOM 970 C C . ASN A 1 118 ? 4.702 -9.144 -7.820 1.00 83.50 118 ASN A C 1
ATOM 972 O O . ASN A 1 118 ? 3.980 -8.311 -8.365 1.00 83.50 118 ASN A O 1
ATOM 976 N N . GLN A 1 119 ? 6.014 -9.220 -8.070 1.00 87.31 119 GLN A N 1
ATOM 977 C CA . GLN A 1 119 ? 6.674 -8.363 -9.060 1.00 87.31 119 GLN A CA 1
ATOM 978 C C . GLN A 1 119 ? 6.118 -8.614 -10.469 1.00 87.31 119 GLN A C 1
ATOM 980 O O . GLN A 1 119 ? 5.850 -7.670 -11.210 1.00 87.31 119 GLN A O 1
ATOM 985 N N . ARG A 1 120 ? 5.912 -9.889 -10.823 1.00 86.25 120 ARG A N 1
ATOM 986 C CA . ARG A 1 120 ? 5.369 -10.304 -12.120 1.00 86.25 120 ARG A CA 1
ATOM 987 C C . ARG A 1 120 ? 3.926 -9.832 -12.293 1.00 86.25 120 ARG A C 1
ATOM 989 O O . ARG A 1 120 ? 3.639 -9.138 -13.258 1.00 86.25 120 ARG A O 1
ATOM 996 N N . ALA A 1 121 ? 3.077 -10.070 -11.292 1.00 85.25 121 ALA A N 1
ATOM 997 C CA . ALA A 1 121 ? 1.687 -9.618 -11.290 1.00 85.25 121 ALA A CA 1
ATOM 998 C C . ALA A 1 121 ? 1.556 -8.094 -11.459 1.00 85.25 121 ALA A C 1
ATOM 1000 O O . ALA A 1 121 ? 0.682 -7.624 -12.185 1.00 85.25 121 ALA A O 1
ATOM 1001 N N . PHE A 1 122 ? 2.439 -7.314 -10.827 1.00 87.56 122 PHE A N 1
ATOM 1002 C CA . PHE A 1 122 ? 2.475 -5.866 -11.025 1.00 87.56 122 PHE A CA 1
ATOM 1003 C C . PHE A 1 122 ? 2.836 -5.491 -12.467 1.00 87.56 122 PHE A C 1
ATOM 1005 O O . PHE A 1 122 ? 2.152 -4.670 -13.074 1.00 87.56 122 PHE A O 1
ATOM 1012 N N . LEU A 1 123 ? 3.891 -6.092 -13.029 1.00 86.94 123 LEU A N 1
ATOM 1013 C CA . LEU A 1 123 ? 4.318 -5.807 -14.401 1.00 86.94 123 LEU A CA 1
ATOM 1014 C C . LEU A 1 123 ? 3.289 -6.267 -15.440 1.00 86.94 123 LEU A C 1
ATOM 1016 O O . LEU A 1 123 ? 3.114 -5.576 -16.436 1.00 86.94 123 LEU A O 1
ATOM 1020 N N . ASP A 1 124 ? 2.584 -7.372 -15.198 1.00 86.81 124 ASP A N 1
ATOM 1021 C CA . ASP A 1 124 ? 1.486 -7.839 -16.050 1.00 86.81 124 ASP A CA 1
ATOM 1022 C C . ASP A 1 124 ? 0.319 -6.841 -16.036 1.00 86.81 124 ASP A C 1
ATOM 1024 O O . ASP A 1 124 ? -0.153 -6.422 -17.092 1.00 86.81 124 ASP A O 1
ATOM 1028 N N . LYS A 1 125 ? -0.101 -6.372 -14.851 1.00 86.00 125 LYS A N 1
ATOM 1029 C CA . LYS A 1 125 ? -1.123 -5.317 -14.732 1.00 86.00 125 LYS A CA 1
ATOM 1030 C C . LYS A 1 125 ? -0.693 -4.019 -15.410 1.00 86.00 125 LYS A C 1
ATOM 1032 O O . LYS A 1 125 ? -1.491 -3.391 -16.104 1.00 86.00 125 LYS A O 1
ATOM 1037 N N . PHE A 1 126 ? 0.564 -3.622 -15.224 1.00 87.25 126 PHE A N 1
ATOM 1038 C CA . PHE A 1 126 ? 1.126 -2.442 -15.870 1.00 87.25 126 PHE A CA 1
ATOM 1039 C C . PHE A 1 126 ? 1.105 -2.598 -17.397 1.00 87.25 126 PHE A C 1
ATOM 1041 O O . PHE A 1 126 ? 0.663 -1.691 -18.097 1.00 87.25 126 PHE A O 1
ATOM 1048 N N . ALA A 1 127 ? 1.502 -3.763 -17.912 1.00 87.38 127 ALA A N 1
ATOM 1049 C CA . ALA A 1 127 ? 1.465 -4.056 -19.338 1.00 87.38 127 ALA A CA 1
ATOM 1050 C C . ALA A 1 127 ? 0.044 -3.978 -19.904 1.00 87.38 127 ALA A C 1
ATOM 1052 O O . ALA A 1 127 ? -0.163 -3.333 -20.926 1.00 87.38 127 ALA A O 1
ATOM 1053 N N . MET A 1 128 ? -0.945 -4.546 -19.208 1.00 85.19 128 MET A N 1
ATOM 1054 C CA . MET A 1 128 ? -2.351 -4.444 -19.613 1.00 85.19 128 MET A CA 1
ATOM 1055 C C . MET A 1 128 ? -2.849 -2.994 -19.617 1.00 85.19 128 MET A C 1
ATOM 1057 O O . MET A 1 128 ? -3.544 -2.586 -20.541 1.00 85.19 128 MET A O 1
ATOM 1061 N N . LYS A 1 129 ? -2.478 -2.198 -18.606 1.00 84.75 129 LYS A N 1
ATOM 1062 C CA . LYS A 1 129 ? -2.909 -0.798 -18.474 1.00 84.75 129 LYS A CA 1
ATOM 1063 C C . LYS A 1 129 ? -2.344 0.107 -19.572 1.00 84.75 129 LYS A C 1
ATOM 1065 O O . LYS A 1 129 ? -3.033 1.023 -20.010 1.00 84.75 129 LYS A O 1
ATOM 1070 N N . TYR A 1 130 ? -1.107 -0.137 -19.995 1.00 83.94 130 TYR A N 1
ATOM 1071 C CA . TYR A 1 130 ? -0.408 0.663 -21.005 1.00 83.94 130 TYR A CA 1
ATOM 1072 C C . TYR A 1 130 ? -0.404 0.008 -22.401 1.00 83.94 130 TYR A C 1
ATOM 1074 O O . TYR A 1 130 ? 0.341 0.450 -23.269 1.00 83.94 130 TYR A O 1
ATOM 1082 N N . ASP A 1 131 ? -1.230 -1.026 -22.611 1.00 85.94 131 ASP A N 1
ATOM 1083 C CA . ASP A 1 131 ? -1.342 -1.817 -23.852 1.00 85.94 131 ASP A CA 1
ATOM 1084 C C . ASP A 1 131 ? 0.011 -2.317 -24.403 1.00 85.94 131 ASP A C 1
ATOM 1086 O O . ASP A 1 131 ? 0.253 -2.350 -25.607 1.00 85.94 131 ASP A O 1
ATOM 1090 N N . ILE A 1 132 ? 0.908 -2.716 -23.500 1.00 85.19 132 ILE A N 1
ATOM 1091 C CA . ILE A 1 132 ? 2.251 -3.208 -23.816 1.00 85.19 132 ILE A CA 1
ATOM 1092 C C . ILE A 1 132 ? 2.145 -4.676 -24.233 1.00 85.19 132 ILE A C 1
ATOM 1094 O O . ILE A 1 132 ? 1.873 -5.550 -23.402 1.00 85.19 132 ILE A O 1
ATOM 1098 N N . LYS A 1 133 ? 2.384 -4.964 -25.513 1.00 81.31 133 LYS A N 1
ATOM 1099 C CA . LYS A 1 133 ? 2.242 -6.313 -26.082 1.00 81.31 133 LYS A CA 1
ATOM 1100 C C . LYS A 1 133 ? 3.593 -6.942 -26.378 1.00 81.31 133 LYS A C 1
ATOM 1102 O O . LYS A 1 133 ? 3.780 -8.139 -26.144 1.00 81.31 133 LYS A O 1
ATOM 1107 N N . GLU A 1 134 ? 4.546 -6.136 -26.827 1.00 80.06 134 GLU A N 1
ATOM 1108 C CA . GLU A 1 134 ? 5.854 -6.593 -27.271 1.00 80.06 134 GLU A CA 1
ATOM 1109 C C . GLU A 1 134 ? 6.987 -6.143 -26.329 1.00 80.06 134 GLU A C 1
ATOM 1111 O O . GLU A 1 134 ? 6.874 -5.139 -25.623 1.00 80.06 134 GLU A O 1
ATOM 1116 N N . PRO A 1 135 ? 8.128 -6.863 -26.290 1.00 77.75 135 PRO A N 1
ATOM 1117 C CA . PRO A 1 135 ? 9.298 -6.447 -25.512 1.00 77.75 135 PRO A CA 1
ATOM 1118 C C . PRO A 1 135 ? 9.814 -5.042 -25.862 1.00 77.75 135 PRO A C 1
ATOM 1120 O O . PRO A 1 135 ? 10.354 -4.357 -24.995 1.00 77.75 135 PRO A O 1
ATOM 1123 N N . CYS A 1 136 ? 9.644 -4.603 -27.112 1.00 78.50 136 CYS A N 1
ATOM 1124 C CA . CYS A 1 136 ? 10.045 -3.278 -27.582 1.00 78.50 136 CYS A CA 1
ATOM 1125 C C . CYS A 1 136 ? 9.156 -2.155 -27.026 1.00 78.50 136 CYS A C 1
ATOM 1127 O O . CYS A 1 136 ? 9.674 -1.072 -26.757 1.00 78.50 136 CYS A O 1
ATOM 1129 N N . ASP A 1 137 ? 7.876 -2.409 -26.746 1.00 82.12 137 ASP A N 1
ATOM 1130 C CA . ASP A 1 137 ? 6.955 -1.422 -26.163 1.00 82.12 137 ASP A CA 1
ATOM 1131 C C . ASP A 1 137 ? 7.432 -0.950 -24.777 1.00 82.12 137 ASP A C 1
ATOM 1133 O O . ASP A 1 137 ? 7.264 0.213 -24.406 1.00 82.12 137 ASP A O 1
ATOM 1137 N N . TRP A 1 138 ? 8.131 -1.819 -24.035 1.00 83.69 138 TRP A N 1
ATOM 1138 C CA . TRP A 1 138 ? 8.751 -1.476 -22.751 1.00 83.69 138 TRP A CA 1
ATOM 1139 C C . TRP A 1 138 ? 9.846 -0.410 -22.860 1.00 83.69 138 TRP A C 1
ATOM 1141 O O . TRP A 1 138 ? 10.162 0.227 -21.856 1.00 83.69 138 TRP A O 1
ATOM 1151 N N . SER A 1 139 ? 10.423 -0.187 -24.046 1.00 81.31 139 SER A N 1
ATOM 1152 C CA . SER A 1 139 ? 11.414 0.878 -24.256 1.00 81.31 139 SER A CA 1
ATOM 1153 C C . SER A 1 139 ? 10.812 2.281 -24.204 1.00 81.31 139 SER A C 1
ATOM 1155 O O . SER A 1 139 ? 11.493 3.224 -23.802 1.00 81.31 139 SER A O 1
ATOM 1157 N N . SER A 1 140 ? 9.526 2.404 -24.537 1.00 81.44 140 SER A N 1
ATOM 1158 C CA . SER A 1 140 ? 8.770 3.656 -24.470 1.00 81.44 140 SER A CA 1
ATOM 1159 C C . SER A 1 140 ? 8.371 4.021 -23.037 1.00 81.44 140 SER A C 1
ATOM 1161 O O . SER A 1 140 ? 7.970 5.154 -22.770 1.00 81.44 140 SER A O 1
ATOM 1163 N N . ILE A 1 141 ? 8.479 3.074 -22.100 1.00 85.44 141 ILE A N 1
ATOM 1164 C C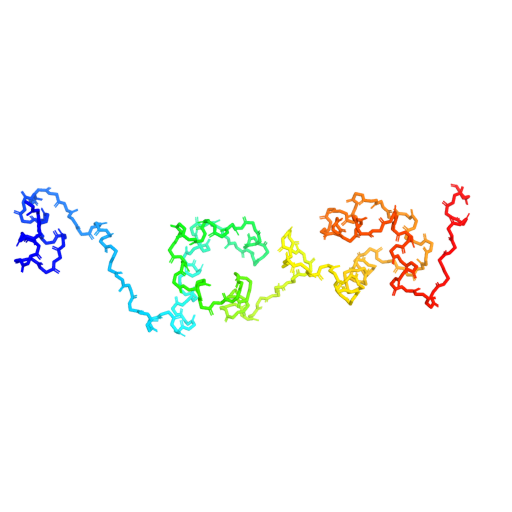A . ILE A 1 141 ? 8.100 3.270 -20.705 1.00 85.44 141 ILE A CA 1
ATOM 1165 C C . ILE A 1 141 ? 9.247 3.898 -19.924 1.00 85.44 141 ILE A C 1
ATOM 1167 O O . ILE A 1 141 ? 10.363 3.383 -19.839 1.00 85.44 141 ILE A O 1
ATOM 1171 N N . THR A 1 142 ? 8.944 5.014 -19.271 1.00 83.06 142 THR A N 1
ATOM 1172 C CA . THR A 1 142 ? 9.908 5.721 -18.434 1.00 83.06 142 THR A CA 1
ATOM 1173 C C . THR A 1 142 ? 9.939 5.172 -17.010 1.00 83.06 142 THR A C 1
ATOM 1175 O O . THR A 1 142 ? 8.927 4.756 -16.443 1.00 83.06 142 THR A O 1
ATOM 1178 N N . TYR A 1 143 ? 11.108 5.282 -16.371 1.00 80.00 143 TYR A N 1
ATOM 1179 C CA . TYR A 1 143 ? 11.283 4.989 -14.944 1.00 80.00 143 TYR A CA 1
ATOM 1180 C C . TYR A 1 143 ? 10.233 5.701 -14.078 1.00 80.00 143 TYR A C 1
ATOM 1182 O O . TYR A 1 143 ? 9.679 5.124 -13.143 1.00 80.00 143 TYR A O 1
ATOM 1190 N N . LYS A 1 144 ? 9.939 6.965 -14.411 1.00 80.94 144 LYS A N 1
ATOM 1191 C CA . LYS A 1 144 ? 8.989 7.792 -13.670 1.00 80.94 144 LYS A CA 1
ATOM 1192 C C . LYS A 1 144 ? 7.570 7.225 -13.737 1.00 80.94 144 LYS A C 1
ATOM 1194 O O . LYS A 1 144 ? 6.928 7.174 -12.698 1.00 80.94 144 LYS A O 1
ATOM 1199 N N . GLN A 1 145 ? 7.114 6.748 -14.899 1.00 83.19 145 GLN A N 1
ATOM 1200 C CA . GLN A 1 145 ? 5.782 6.141 -15.042 1.00 83.19 145 GLN A CA 1
ATOM 1201 C C . GLN A 1 145 ? 5.611 4.927 -14.126 1.00 83.19 145 GLN A C 1
ATOM 1203 O O . GLN A 1 145 ? 4.643 4.851 -13.378 1.00 83.19 145 GLN A O 1
ATOM 1208 N N . ILE A 1 146 ? 6.590 4.022 -14.104 1.00 83.62 146 ILE A N 1
ATOM 1209 C CA . ILE A 1 146 ? 6.539 2.838 -13.235 1.00 83.62 146 ILE A CA 1
ATOM 1210 C C . ILE A 1 146 ? 6.600 3.233 -11.754 1.00 83.62 146 ILE A C 1
ATOM 1212 O O . ILE A 1 146 ? 5.888 2.659 -10.930 1.00 83.62 146 ILE A O 1
ATOM 1216 N N . ALA A 1 147 ? 7.424 4.223 -11.400 1.00 81.00 147 ALA A N 1
ATOM 1217 C CA . ALA A 1 147 ? 7.512 4.714 -10.028 1.00 81.00 147 ALA A CA 1
ATOM 1218 C C . ALA A 1 147 ? 6.193 5.347 -9.548 1.00 81.00 147 ALA A C 1
ATOM 1220 O O . ALA A 1 147 ? 5.775 5.082 -8.422 1.00 81.00 147 ALA A O 1
ATOM 1221 N N . THR A 1 148 ? 5.518 6.132 -10.396 1.00 79.12 148 THR A N 1
ATOM 1222 C CA . THR A 1 148 ? 4.223 6.759 -10.080 1.00 79.12 148 THR A CA 1
ATOM 1223 C C . THR A 1 148 ? 3.110 5.731 -9.868 1.00 79.12 148 THR A C 1
ATOM 1225 O O . THR A 1 148 ? 2.235 5.953 -9.039 1.00 79.12 148 THR A O 1
ATOM 1228 N N . GLU A 1 149 ? 3.176 4.583 -10.539 1.00 80.19 149 GLU A N 1
ATOM 1229 C CA . GLU A 1 149 ? 2.218 3.479 -10.375 1.00 80.19 149 GLU A CA 1
ATOM 1230 C C . GLU A 1 149 ? 2.549 2.557 -9.183 1.00 80.19 149 GLU A C 1
ATOM 1232 O O . GLU A 1 149 ? 1.890 1.544 -8.989 1.00 80.19 149 GLU A O 1
ATOM 1237 N N . GLY A 1 150 ? 3.564 2.878 -8.368 1.00 76.62 150 GLY A N 1
ATOM 1238 C CA . GLY A 1 150 ? 3.925 2.095 -7.176 1.00 76.62 150 GLY A CA 1
ATOM 1239 C C . GLY A 1 150 ? 5.007 1.031 -7.401 1.00 76.62 150 GLY A C 1
ATOM 1240 O O . GLY A 1 150 ? 5.376 0.316 -6.469 1.00 76.62 150 GLY A O 1
ATOM 1241 N N . GLY A 1 151 ? 5.598 0.965 -8.597 1.00 83.06 151 GLY A N 1
ATOM 1242 C CA . GLY A 1 151 ? 6.668 0.025 -8.947 1.00 83.06 151 GLY A CA 1
ATOM 1243 C C . GLY A 1 151 ? 8.068 0.432 -8.470 1.00 83.06 151 GLY A C 1
ATOM 1244 O O . GLY A 1 151 ? 9.041 -0.266 -8.757 1.00 83.06 151 GLY A O 1
ATOM 1245 N N . GLN A 1 152 ? 8.209 1.541 -7.733 1.00 82.44 152 GLN A N 1
ATOM 1246 C CA . GLN A 1 152 ? 9.511 2.070 -7.298 1.00 82.44 152 GLN A CA 1
ATOM 1247 C C . GLN A 1 152 ? 10.356 1.028 -6.547 1.00 82.44 152 GLN A C 1
ATOM 1249 O O . GLN A 1 152 ? 11.558 0.919 -6.774 1.00 82.44 152 GLN A O 1
ATOM 1254 N N . SER A 1 153 ? 9.742 0.233 -5.672 1.00 82.69 153 SER A N 1
ATOM 1255 C CA . SER A 1 153 ? 10.451 -0.800 -4.910 1.00 82.69 153 SER A CA 1
ATOM 1256 C C . SER A 1 153 ? 10.884 -2.005 -5.751 1.00 82.69 153 SER A C 1
ATOM 1258 O O . SER A 1 153 ? 11.816 -2.703 -5.356 1.00 82.69 153 SER A O 1
ATOM 1260 N N . ILE A 1 154 ? 10.231 -2.269 -6.889 1.00 84.62 154 ILE A N 1
ATOM 1261 C CA . ILE A 1 154 ? 10.712 -3.257 -7.865 1.00 84.62 154 ILE A CA 1
ATOM 1262 C C . ILE A 1 154 ? 11.954 -2.686 -8.545 1.00 84.62 154 ILE A C 1
ATOM 1264 O O . ILE A 1 154 ? 12.991 -3.337 -8.580 1.00 84.62 154 ILE A O 1
ATOM 1268 N N . LEU A 1 155 ? 11.881 -1.436 -9.009 1.00 83.12 155 LEU A N 1
ATOM 1269 C CA . LEU A 1 155 ? 12.995 -0.773 -9.689 1.00 83.12 155 LEU A CA 1
ATOM 1270 C C . LEU A 1 155 ? 14.243 -0.648 -8.806 1.00 83.12 155 LEU A C 1
ATOM 1272 O O . LEU A 1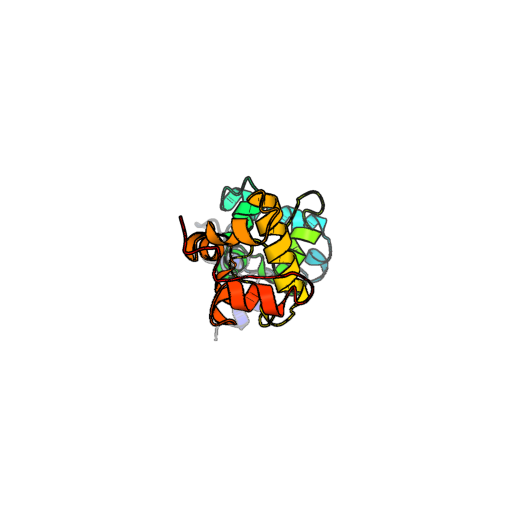 155 ? 15.347 -0.731 -9.317 1.00 83.12 155 LEU A O 1
ATOM 1276 N N . GLN A 1 156 ? 14.088 -0.503 -7.489 1.00 84.44 156 GLN A N 1
ATOM 1277 C CA . GLN A 1 156 ? 15.215 -0.481 -6.548 1.00 84.44 156 GLN A CA 1
ATOM 1278 C C . GLN A 1 156 ? 15.913 -1.840 -6.372 1.00 84.44 156 GLN A C 1
ATOM 1280 O O . GLN A 1 156 ? 17.044 -1.877 -5.896 1.00 84.44 156 GLN A O 1
ATOM 1285 N N . GLN A 1 157 ? 15.257 -2.951 -6.719 1.00 84.88 157 GLN A N 1
ATOM 1286 C CA . GLN A 1 157 ? 15.835 -4.295 -6.600 1.00 84.88 157 GLN A CA 1
ATOM 1287 C C . GLN A 1 157 ? 16.659 -4.710 -7.818 1.00 84.88 157 GLN A C 1
ATOM 1289 O O . GLN A 1 157 ? 17.430 -5.664 -7.729 1.00 84.88 157 GLN A O 1
ATOM 1294 N N . PHE A 1 158 ? 16.517 -4.007 -8.942 1.00 84.75 158 PHE A N 1
ATOM 1295 C CA . PHE A 1 158 ? 17.202 -4.337 -10.185 1.00 84.75 158 PHE A CA 1
ATOM 1296 C C . PHE A 1 158 ? 18.020 -3.147 -10.698 1.00 84.75 158 PHE A C 1
ATOM 1298 O O . PHE A 1 158 ? 17.629 -2.001 -10.504 1.00 84.75 158 PHE A O 1
ATOM 1305 N N . PRO A 1 159 ? 19.129 -3.382 -11.421 1.00 82.50 159 PRO A N 1
ATOM 1306 C CA . PRO A 1 159 ? 19.922 -2.297 -12.003 1.00 82.50 159 PRO A CA 1
ATOM 1307 C C . PRO A 1 159 ? 19.154 -1.467 -13.044 1.00 82.50 159 PRO A C 1
ATOM 1309 O O . PRO A 1 159 ? 19.494 -0.316 -13.304 1.00 82.50 159 PRO A O 1
ATOM 1312 N N . SER A 1 160 ? 18.151 -2.067 -13.693 1.00 83.31 160 SER A N 1
ATOM 1313 C CA . SER A 1 160 ? 17.320 -1.429 -14.713 1.00 83.31 160 SER A CA 1
ATOM 1314 C C . SER A 1 160 ? 15.994 -2.171 -14.897 1.00 83.31 160 SER A C 1
ATOM 1316 O O . SER A 1 160 ? 15.857 -3.332 -14.503 1.00 83.31 160 SER A O 1
ATOM 1318 N N . LEU A 1 161 ? 15.031 -1.524 -15.563 1.00 84.12 161 LEU A N 1
ATOM 1319 C CA . LEU A 1 161 ? 13.757 -2.143 -15.945 1.00 84.12 161 LEU A CA 1
ATOM 1320 C C . LEU A 1 161 ? 13.966 -3.400 -16.804 1.00 84.12 161 LEU A C 1
ATOM 1322 O O . LEU A 1 161 ? 13.382 -4.442 -16.528 1.00 84.12 161 LEU A O 1
ATOM 1326 N N . PHE A 1 162 ? 14.860 -3.343 -17.793 1.00 84.25 162 PHE A N 1
ATOM 1327 C CA . PHE A 1 162 ? 15.179 -4.504 -18.630 1.00 84.25 162 PHE A CA 1
ATOM 1328 C C . PHE A 1 162 ? 15.844 -5.640 -17.844 1.00 84.25 162 PHE A C 1
ATOM 1330 O O . PHE A 1 162 ? 15.609 -6.807 -18.149 1.00 84.25 162 PHE A O 1
ATOM 1337 N N . ALA A 1 163 ? 16.640 -5.331 -16.815 1.00 83.94 163 ALA A N 1
ATOM 1338 C CA . ALA A 1 163 ? 17.183 -6.356 -15.927 1.00 83.94 163 ALA A CA 1
ATOM 1339 C C . ALA A 1 163 ? 16.074 -7.040 -15.107 1.00 83.94 163 ALA A C 1
ATOM 1341 O O . ALA A 1 163 ? 16.086 -8.264 -14.984 1.00 83.94 163 ALA A O 1
ATOM 1342 N N . ALA A 1 164 ? 15.087 -6.277 -14.621 1.00 86.25 164 ALA A N 1
ATOM 1343 C CA . ALA A 1 164 ? 13.908 -6.828 -13.951 1.00 86.25 164 ALA A CA 1
ATOM 1344 C C . ALA A 1 164 ? 13.092 -7.733 -14.891 1.00 86.25 164 ALA A C 1
ATOM 1346 O O . ALA A 1 164 ? 12.756 -8.860 -14.535 1.00 86.25 164 ALA A O 1
ATOM 1347 N N . LEU A 1 165 ? 12.832 -7.276 -16.121 1.00 86.38 165 LEU A N 1
ATOM 1348 C CA . LEU A 1 165 ? 12.073 -8.027 -17.126 1.00 86.38 165 LEU A CA 1
ATOM 1349 C C . LEU A 1 165 ? 12.778 -9.330 -17.530 1.00 86.38 165 LEU A C 1
ATOM 1351 O O . LEU A 1 165 ? 12.137 -10.378 -17.571 1.00 86.38 165 LEU A O 1
ATOM 1355 N N . ARG A 1 166 ? 14.103 -9.306 -17.725 1.00 85.44 166 ARG A N 1
ATOM 1356 C CA . ARG A 1 166 ? 14.910 -10.513 -17.989 1.00 85.44 166 ARG A CA 1
ATOM 1357 C C . ARG A 1 166 ? 14.859 -11.518 -16.841 1.00 85.44 166 ARG A C 1
ATOM 1359 O O . ARG A 1 166 ? 14.748 -12.715 -17.089 1.00 85.44 166 ARG A O 1
ATOM 1366 N N . ALA A 1 167 ? 14.927 -11.042 -15.599 1.00 85.62 167 ALA A N 1
ATOM 1367 C CA . ALA A 1 167 ? 14.874 -11.903 -14.421 1.00 85.62 167 ALA A CA 1
ATOM 1368 C C . ALA A 1 167 ? 13.480 -12.523 -14.210 1.00 85.62 167 ALA A C 1
ATOM 1370 O O . ALA A 1 167 ? 13.368 -13.690 -13.836 1.00 85.62 167 ALA A O 1
ATOM 1371 N N . LEU A 1 168 ? 12.414 -11.757 -14.460 1.00 84.88 168 LEU A N 1
ATOM 1372 C CA . LEU A 1 168 ? 11.033 -12.182 -14.215 1.00 84.88 168 LEU A CA 1
ATOM 1373 C C . LEU A 1 168 ? 10.420 -12.968 -15.379 1.00 84.88 168 LEU A C 1
ATOM 1375 O O . LEU A 1 168 ? 9.589 -13.847 -15.146 1.00 84.88 168 LEU A O 1
ATOM 1379 N N . TYR A 1 169 ? 10.867 -12.710 -16.607 1.00 85.06 169 TYR A N 1
ATOM 1380 C CA . TYR A 1 169 ? 10.400 -13.365 -17.828 1.00 85.06 169 TYR A CA 1
ATOM 1381 C C . TYR A 1 169 ? 11.574 -13.948 -18.634 1.00 85.06 169 TYR A C 1
ATOM 1383 O O . TYR A 1 169 ? 11.790 -13.546 -19.779 1.00 85.06 169 TYR A O 1
ATOM 1391 N N . PRO A 1 170 ? 12.313 -14.938 -18.098 1.00 78.94 170 PRO A N 1
ATOM 1392 C CA . PRO A 1 170 ? 13.502 -15.493 -18.754 1.00 78.94 170 PRO A CA 1
ATOM 1393 C C . PRO A 1 170 ? 13.196 -16.236 -20.065 1.00 78.94 170 PRO A C 1
ATOM 1395 O O . PRO A 1 170 ? 14.098 -16.502 -20.848 1.00 78.94 170 PRO A O 1
ATOM 1398 N N . LYS A 1 171 ? 11.923 -16.583 -20.309 1.00 76.25 171 LYS A N 1
ATOM 1399 C CA . LYS A 1 171 ? 11.458 -17.246 -21.538 1.00 76.25 171 LYS A CA 1
ATOM 1400 C C . LYS A 1 171 ? 11.181 -16.280 -22.699 1.00 76.25 171 LYS A C 1
ATOM 1402 O O . LYS A 1 171 ? 10.853 -16.747 -23.783 1.00 76.25 171 LYS A O 1
ATOM 1407 N N . ARG A 1 172 ? 11.227 -14.962 -22.473 1.00 74.44 172 ARG A N 1
ATOM 1408 C CA . ARG A 1 172 ? 11.026 -13.943 -23.515 1.00 74.44 172 ARG A CA 1
ATOM 1409 C C . ARG A 1 172 ? 12.373 -13.352 -23.917 1.00 74.44 172 ARG A C 1
ATOM 1411 O O . ARG A 1 172 ? 13.229 -13.132 -23.062 1.00 74.44 172 ARG A O 1
ATOM 1418 N N . GLU A 1 173 ? 12.549 -13.080 -25.204 1.00 72.00 173 GLU A N 1
ATOM 1419 C CA . GLU A 1 173 ? 13.732 -12.379 -25.697 1.00 72.00 173 GLU A CA 1
ATOM 1420 C C . GLU A 1 173 ? 13.606 -10.883 -25.395 1.00 72.00 173 GLU A C 1
ATOM 1422 O O . GLU A 1 173 ? 12.726 -10.188 -25.899 1.00 72.00 173 GLU A O 1
ATOM 1427 N N . TRP A 1 174 ? 14.481 -10.398 -24.517 1.00 72.12 174 TRP A N 1
ATOM 1428 C CA . TRP A 1 174 ? 14.564 -8.994 -24.123 1.00 72.12 174 TRP A CA 1
ATOM 1429 C C . TRP A 1 174 ? 15.816 -8.393 -24.747 1.00 72.12 174 TRP A C 1
ATOM 1431 O O . TRP A 1 174 ? 16.857 -8.271 -24.084 1.00 72.12 174 TRP A O 1
ATOM 1441 N N . ASP A 1 175 ? 15.747 -8.085 -26.038 1.00 60.72 175 ASP A N 1
ATOM 1442 C CA . ASP A 1 175 ? 16.867 -7.492 -26.758 1.00 60.72 175 ASP A CA 1
ATOM 1443 C C . ASP A 1 175 ? 16.959 -5.993 -26.440 1.00 60.72 175 ASP A C 1
ATOM 1445 O O . ASP A 1 175 ? 16.058 -5.210 -26.723 1.00 60.72 175 ASP A O 1
ATOM 1449 N N . VAL A 1 176 ? 18.040 -5.588 -25.770 1.00 56.69 176 VAL A N 1
ATOM 1450 C CA . VAL A 1 176 ? 18.219 -4.210 -25.263 1.00 56.69 176 VAL A CA 1
ATOM 1451 C C . VAL A 1 176 ? 18.763 -3.287 -26.364 1.00 56.69 176 VAL A C 1
ATOM 1453 O O . VAL A 1 176 ? 18.706 -2.063 -26.245 1.00 56.69 176 VAL A O 1
ATOM 1456 N N . ASN A 1 177 ? 19.263 -3.866 -27.460 1.00 52.12 177 ASN A N 1
ATOM 1457 C CA . ASN A 1 177 ? 19.948 -3.147 -28.533 1.00 52.12 177 ASN A CA 1
ATOM 1458 C C . ASN A 1 177 ? 19.009 -2.559 -29.597 1.00 52.12 177 ASN A C 1
ATOM 1460 O O . ASN A 1 177 ? 19.409 -1.644 -30.311 1.00 52.12 177 ASN A O 1
ATOM 1464 N N . THR A 1 178 ? 17.757 -3.008 -29.687 1.00 50.00 178 THR A N 1
ATOM 1465 C CA . THR A 1 178 ? 16.774 -2.482 -30.653 1.00 50.00 178 THR A CA 1
ATOM 1466 C C . THR A 1 178 ? 16.083 -1.196 -30.188 1.00 50.00 178 THR A C 1
ATOM 1468 O O . THR A 1 178 ? 15.496 -0.495 -31.004 1.00 50.00 178 THR A O 1
ATOM 1471 N N . ALA A 1 179 ? 16.205 -0.822 -28.910 1.00 45.59 179 ALA A N 1
ATOM 1472 C CA . ALA A 1 179 ? 15.557 0.362 -28.335 1.00 45.59 179 ALA A CA 1
ATOM 1473 C C . ALA A 1 179 ? 16.325 1.688 -28.528 1.00 45.59 179 ALA A C 1
ATOM 1475 O O . ALA A 1 179 ? 15.782 2.755 -28.260 1.00 45.59 179 ALA A O 1
ATOM 1476 N N . ARG A 1 180 ? 17.598 1.650 -28.954 1.00 43.03 180 ARG A N 1
ATOM 1477 C CA . ARG A 1 180 ? 18.436 2.855 -29.166 1.00 43.03 180 ARG A CA 1
ATOM 1478 C C . ARG A 1 180 ? 18.602 3.261 -30.631 1.00 43.03 180 ARG A C 1
ATOM 1480 O O . ARG A 1 180 ? 19.347 4.192 -30.916 1.00 43.03 180 ARG A O 1
ATOM 1487 N N . SER A 1 181 ? 17.930 2.578 -31.552 1.00 35.34 181 SER A N 1
ATOM 1488 C CA . SER A 1 181 ? 17.946 2.915 -32.974 1.00 35.34 181 SER A CA 1
ATOM 1489 C C . SER A 1 181 ? 16.529 3.230 -33.436 1.00 35.34 181 SER A C 1
ATOM 1491 O O . SER A 1 181 ? 15.852 2.377 -34.002 1.00 35.34 181 SER A O 1
ATOM 1493 N N . LYS A 1 182 ? 16.078 4.448 -33.135 1.00 35.59 182 LYS A N 1
ATOM 1494 C CA . LYS A 1 182 ? 15.133 5.241 -33.927 1.00 35.59 182 LYS A CA 1
ATOM 1495 C C . LYS A 1 182 ? 15.144 6.678 -33.426 1.00 35.59 182 LYS A C 1
ATOM 1497 O O . LYS A 1 182 ? 15.185 6.859 -32.190 1.00 35.59 182 LYS A O 1
#